Protein AF-A0A387LBK0-F1 (afdb_monomer_lite)

Structure (mmCIF, N/CA/C/O backbone):
data_AF-A0A387LBK0-F1
#
_entry.id   AF-A0A387LBK0-F1
#
loop_
_atom_site.group_PDB
_atom_site.id
_atom_site.type_symbol
_atom_site.label_atom_id
_atom_site.label_alt_id
_atom_site.label_comp_id
_atom_site.label_asym_id
_atom_site.label_entity_id
_atom_site.label_seq_id
_atom_site.pdbx_PDB_ins_code
_atom_site.Cartn_x
_atom_site.Cartn_y
_atom_site.Cartn_z
_atom_site.occupancy
_atom_site.B_iso_or_equiv
_atom_site.auth_seq_id
_atom_site.auth_comp_id
_atom_site.auth_asym_id
_atom_site.auth_atom_id
_atom_site.pdbx_PDB_model_num
ATOM 1 N N . ARG A 1 1 ? 21.202 -8.789 -20.146 1.00 72.38 1 ARG A N 1
ATOM 2 C CA . ARG A 1 1 ? 21.268 -7.313 -19.968 1.00 72.38 1 ARG A CA 1
ATOM 3 C C . ARG A 1 1 ? 19.907 -6.630 -20.155 1.00 72.38 1 ARG A C 1
ATOM 5 O O 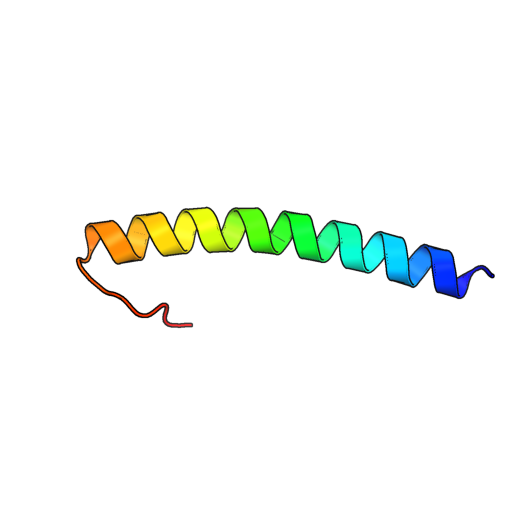. ARG A 1 1 ? 19.574 -5.827 -19.304 1.00 72.38 1 ARG A O 1
ATOM 12 N N . ILE A 1 2 ? 19.090 -7.002 -21.153 1.00 71.12 2 ILE A N 1
ATOM 13 C CA . ILE A 1 2 ? 17.707 -6.488 -21.319 1.00 71.12 2 ILE A CA 1
ATOM 14 C C . ILE A 1 2 ? 16.801 -6.863 -20.131 1.00 71.12 2 ILE A C 1
ATOM 16 O O . ILE A 1 2 ? 16.154 -6.007 -19.548 1.00 71.12 2 ILE A O 1
ATOM 20 N N . SER A 1 3 ? 16.833 -8.127 -19.702 1.00 74.81 3 SER A N 1
ATOM 21 C CA . SER A 1 3 ? 16.021 -8.610 -18.574 1.00 74.81 3 SER A CA 1
ATOM 22 C C . SER A 1 3 ? 16.306 -7.888 -17.244 1.00 74.81 3 SER A C 1
ATOM 24 O O . SER A 1 3 ? 15.383 -7.677 -16.470 1.00 74.81 3 SER A O 1
ATOM 26 N N . GLY A 1 4 ? 17.543 -7.431 -17.004 1.00 86.00 4 GLY A N 1
ATOM 27 C CA . GLY A 1 4 ? 17.885 -6.674 -15.792 1.00 86.00 4 GLY A CA 1
ATOM 28 C C . GLY A 1 4 ? 17.198 -5.309 -15.727 1.00 86.00 4 GLY A C 1
ATOM 29 O O . GLY A 1 4 ? 16.723 -4.924 -14.668 1.00 86.00 4 GLY A O 1
ATOM 30 N N . LEU A 1 5 ? 17.074 -4.619 -16.866 1.00 90.31 5 LEU A N 1
ATOM 31 C CA . LEU A 1 5 ? 16.353 -3.344 -16.943 1.00 90.31 5 LEU A CA 1
ATOM 32 C C . LEU A 1 5 ? 14.858 -3.531 -16.664 1.00 90.31 5 LEU A C 1
ATOM 34 O O . LEU A 1 5 ? 14.282 -2.749 -15.920 1.00 90.31 5 LEU A O 1
ATOM 38 N N . ILE A 1 6 ? 14.263 -4.611 -17.179 1.00 91.88 6 ILE A N 1
ATOM 39 C CA . ILE A 1 6 ? 12.848 -4.941 -16.951 1.00 91.88 6 ILE A CA 1
ATOM 40 C C . ILE A 1 6 ? 12.579 -5.228 -15.467 1.00 91.88 6 ILE A C 1
ATOM 42 O O . ILE A 1 6 ? 11.568 -4.781 -14.926 1.00 91.88 6 ILE A O 1
ATOM 46 N N . TYR A 1 7 ? 13.475 -5.951 -14.784 1.00 93.00 7 TYR A N 1
ATOM 47 C CA . TYR A 1 7 ? 13.332 -6.196 -13.345 1.00 93.00 7 TYR A CA 1
ATOM 48 C C . TYR A 1 7 ? 13.403 -4.901 -12.534 1.00 93.00 7 TYR A C 1
ATOM 50 O O . TYR A 1 7 ? 12.567 -4.705 -11.654 1.00 93.00 7 TYR A O 1
ATOM 58 N N . GLU A 1 8 ? 14.357 -4.016 -12.828 1.00 95.06 8 GLU A N 1
ATOM 59 C CA . GLU A 1 8 ? 14.473 -2.729 -12.129 1.00 95.06 8 GLU A CA 1
ATOM 60 C C . GLU A 1 8 ? 13.272 -1.815 -12.398 1.00 95.06 8 GLU A C 1
ATOM 62 O O . GLU A 1 8 ? 12.712 -1.242 -11.463 1.00 95.06 8 GLU A O 1
ATOM 67 N N . GLU A 1 9 ? 12.808 -1.743 -13.646 1.00 94.69 9 GLU A N 1
ATOM 68 C CA . GLU A 1 9 ? 11.624 -0.969 -14.026 1.00 94.69 9 GLU A CA 1
ATOM 69 C C . GLU A 1 9 ? 10.366 -1.482 -13.313 1.00 94.69 9 GLU A C 1
ATOM 71 O O . GLU A 1 9 ? 9.654 -0.718 -12.658 1.00 94.69 9 GLU A O 1
ATOM 76 N N . THR A 1 10 ? 10.137 -2.798 -13.344 1.00 96.38 10 THR A N 1
ATOM 77 C CA . THR A 1 10 ? 8.975 -3.420 -12.691 1.00 96.38 10 THR A CA 1
ATOM 78 C C . THR A 1 10 ? 9.019 -3.227 -11.173 1.00 96.38 10 THR A C 1
ATOM 80 O O . THR A 1 10 ? 7.995 -2.949 -10.547 1.00 96.38 10 THR A O 1
ATOM 83 N N . ARG A 1 11 ? 10.207 -3.322 -10.559 1.00 96.62 11 ARG A N 1
ATOM 84 C CA . ARG A 1 11 ? 10.398 -3.049 -9.125 1.00 96.62 11 ARG A CA 1
ATOM 85 C C . ARG A 1 11 ? 10.121 -1.587 -8.786 1.00 96.62 11 ARG A C 1
ATOM 87 O O . ARG A 1 11 ? 9.516 -1.325 -7.748 1.00 96.62 11 ARG A O 1
ATOM 94 N N . GLY A 1 12 ? 10.530 -0.656 -9.646 1.00 97.56 12 GLY A N 1
ATOM 95 C CA . GLY A 1 12 ? 10.239 0.769 -9.494 1.00 97.56 12 GLY A CA 1
AT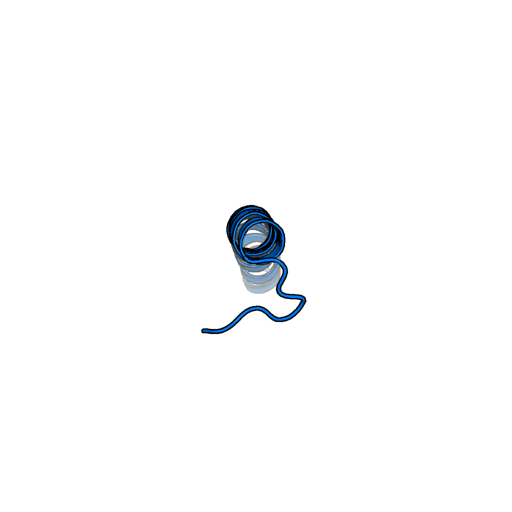OM 96 C C . GLY A 1 12 ? 8.737 1.045 -9.490 1.00 97.56 12 GLY A C 1
ATOM 97 O O . GLY A 1 12 ? 8.231 1.677 -8.561 1.00 97.56 12 GLY A O 1
ATOM 98 N N . VAL A 1 13 ? 8.012 0.492 -10.467 1.00 97.69 13 VAL A N 1
ATOM 99 C CA . VAL A 1 13 ? 6.547 0.611 -10.556 1.00 97.69 13 VAL A CA 1
ATOM 100 C C . VAL A 1 13 ? 5.868 0.016 -9.321 1.00 97.69 13 VAL A C 1
ATOM 102 O O . VAL A 1 13 ? 5.023 0.670 -8.707 1.00 97.69 13 VAL A O 1
ATOM 105 N N . LEU A 1 14 ? 6.268 -1.191 -8.908 1.00 98.31 14 LEU A N 1
ATOM 106 C CA . LEU A 1 14 ? 5.698 -1.849 -7.732 1.00 98.31 14 LEU A CA 1
ATOM 107 C C . LEU A 1 14 ? 5.941 -1.043 -6.449 1.00 98.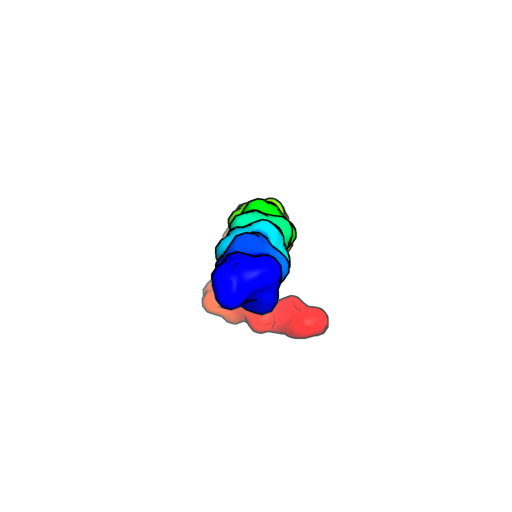31 14 LEU A C 1
ATOM 109 O O . LEU A 1 14 ? 5.048 -0.945 -5.610 1.00 98.31 14 LEU A O 1
ATOM 113 N N . LYS A 1 15 ? 7.124 -0.441 -6.299 1.00 98.00 15 LYS A N 1
ATOM 114 C CA . LYS A 1 15 ? 7.449 0.386 -5.134 1.00 98.00 15 LYS A CA 1
ATOM 115 C C . LYS A 1 15 ? 6.522 1.597 -5.033 1.00 98.00 15 LYS A C 1
ATOM 117 O O . LYS A 1 15 ? 5.918 1.796 -3.984 1.00 98.00 15 LYS A O 1
ATOM 122 N N . VAL A 1 16 ? 6.364 2.356 -6.119 1.00 98.31 16 VAL A N 1
ATOM 123 C CA . VAL A 1 16 ? 5.485 3.541 -6.145 1.00 98.31 16 VAL A CA 1
ATOM 124 C C . VAL A 1 16 ? 4.027 3.151 -5.890 1.00 98.31 16 VAL A C 1
ATOM 126 O O . VAL A 1 16 ? 3.322 3.829 -5.142 1.00 98.31 16 VAL A O 1
ATOM 129 N N . PHE A 1 17 ? 3.575 2.034 -6.467 1.00 98.12 17 PHE A N 1
ATOM 130 C CA . PHE A 1 17 ? 2.236 1.504 -6.217 1.00 98.12 17 PHE A CA 1
ATOM 131 C C . PHE A 1 17 ? 2.015 1.193 -4.729 1.00 98.12 17 PHE A C 1
ATOM 133 O O . PHE A 1 17 ? 1.053 1.680 -4.134 1.00 98.12 17 PHE A O 1
ATOM 140 N N . LEU A 1 18 ? 2.928 0.439 -4.109 1.00 98.38 18 LEU A N 1
ATOM 141 C CA . LEU A 1 18 ? 2.827 0.060 -2.698 1.00 98.38 18 LEU A CA 1
ATOM 142 C C . LEU A 1 18 ? 2.932 1.262 -1.756 1.00 98.38 18 LEU A C 1
ATOM 144 O O . LEU A 1 18 ? 2.204 1.309 -0.770 1.00 98.38 18 LEU A O 1
ATOM 148 N N . GLU A 1 19 ? 3.780 2.248 -2.051 1.00 98.62 19 GLU A N 1
ATOM 149 C CA . GLU A 1 19 ? 3.878 3.477 -1.251 1.00 98.62 19 GLU A CA 1
ATOM 150 C C . GLU A 1 19 ? 2.539 4.221 -1.176 1.00 98.62 19 GLU A C 1
ATOM 152 O O . GLU A 1 19 ? 2.154 4.696 -0.105 1.00 98.62 19 GLU A O 1
ATOM 1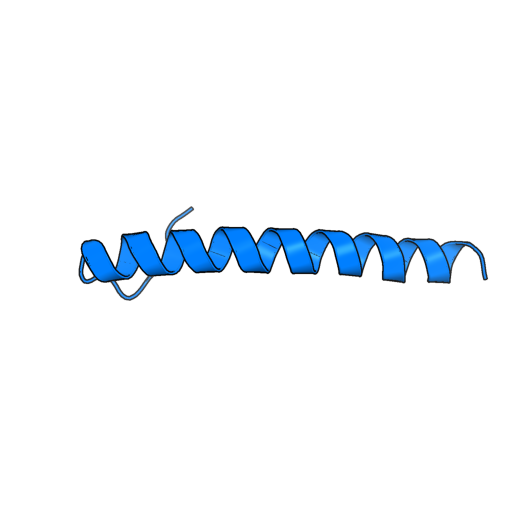57 N N . ASN A 1 20 ? 1.807 4.292 -2.290 1.00 97.81 20 ASN A N 1
ATOM 158 C CA . ASN A 1 20 ? 0.491 4.925 -2.324 1.00 97.81 20 ASN A CA 1
ATOM 159 C C . ASN A 1 20 ? -0.565 4.085 -1.595 1.00 97.81 20 ASN A C 1
ATOM 161 O O . ASN A 1 20 ? -1.251 4.605 -0.719 1.00 97.81 20 ASN A O 1
ATOM 165 N N . VAL A 1 21 ? -0.637 2.780 -1.880 1.00 98.06 21 VAL A N 1
ATOM 166 C CA . VAL A 1 21 ? -1.604 1.872 -1.237 1.00 98.06 21 VAL A CA 1
ATOM 167 C C . VAL A 1 21 ? -1.415 1.829 0.281 1.00 98.06 21 VAL A C 1
ATOM 169 O O . VAL A 1 21 ? -2.392 1.873 1.024 1.00 98.06 21 VAL A O 1
ATOM 172 N N . ILE A 1 22 ? -0.170 1.772 0.762 1.00 98.12 22 ILE A N 1
ATOM 173 C CA . ILE A 1 22 ? 0.125 1.7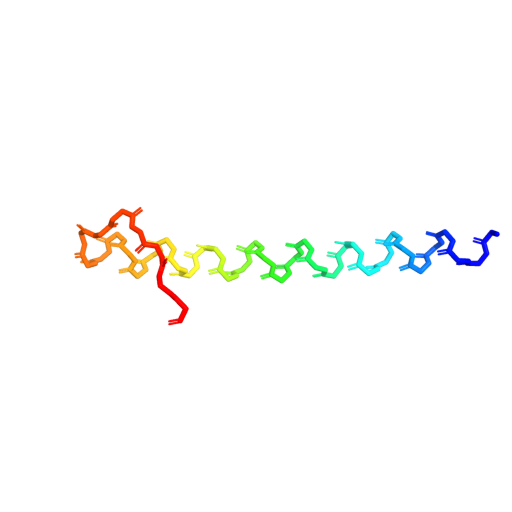27 2.198 1.00 98.12 22 ILE A CA 1
ATOM 174 C C . ILE A 1 22 ? -0.250 3.049 2.872 1.00 98.12 22 ILE A C 1
ATOM 176 O O . ILE A 1 22 ? -0.814 3.014 3.963 1.00 98.12 22 ILE A O 1
ATOM 180 N N . ARG A 1 23 ? 0.009 4.206 2.246 1.00 98.31 23 ARG A N 1
ATOM 181 C CA . ARG A 1 23 ? -0.373 5.516 2.806 1.00 98.31 23 ARG A CA 1
ATOM 182 C C . ARG A 1 23 ? -1.880 5.604 3.045 1.00 98.31 23 ARG A C 1
ATOM 184 O O . ARG A 1 23 ? -2.316 6.029 4.118 1.00 98.31 23 ARG A O 1
ATOM 191 N N . ASP A 1 24 ? -2.660 5.147 2.076 1.00 97.75 24 ASP A N 1
ATOM 192 C CA . ASP A 1 24 ? -4.115 5.153 2.176 1.00 97.75 24 ASP A CA 1
ATOM 193 C C . ASP A 1 24 ? -4.589 4.119 3.206 1.00 97.75 24 ASP A C 1
ATOM 195 O O . ASP A 1 24 ? -5.391 4.436 4.086 1.00 97.75 24 ASP A O 1
ATOM 199 N N . ALA A 1 25 ? -4.040 2.901 3.176 1.00 98.12 25 ALA A N 1
ATOM 200 C CA . ALA A 1 25 ? -4.380 1.849 4.132 1.00 98.12 25 ALA A CA 1
ATOM 201 C C . ALA A 1 25 ? -4.072 2.250 5.585 1.00 98.12 25 ALA A C 1
ATOM 203 O O . ALA A 1 25 ? -4.883 1.995 6.480 1.00 98.12 25 ALA A O 1
ATOM 204 N N . VAL A 1 26 ? -2.937 2.911 5.834 1.00 98.31 26 VAL A N 1
ATOM 205 C CA . VAL A 1 26 ? -2.595 3.470 7.151 1.00 98.31 26 VAL A CA 1
ATOM 206 C C . VAL A 1 26 ? -3.621 4.523 7.554 1.00 98.31 26 VAL A C 1
ATOM 208 O O . VAL A 1 26 ? -4.189 4.418 8.634 1.00 98.31 26 VAL A O 1
ATOM 211 N N . THR A 1 27 ? -3.962 5.451 6.659 1.00 98.12 27 THR A N 1
ATOM 212 C CA . THR A 1 27 ? -4.977 6.483 6.929 1.00 98.12 27 THR A CA 1
ATOM 213 C C . THR A 1 27 ? -6.316 5.869 7.366 1.00 98.12 27 THR A C 1
ATOM 215 O O . THR A 1 27 ? -6.894 6.268 8.381 1.00 98.12 27 THR A O 1
ATOM 218 N N . TYR A 1 28 ? -6.804 4.851 6.650 1.00 98.12 28 TYR A N 1
ATOM 219 C CA . TYR A 1 28 ? -8.065 4.183 6.991 1.00 98.12 28 TYR A CA 1
ATOM 220 C C . TYR A 1 28 ? -7.985 3.359 8.279 1.00 98.12 28 TYR A C 1
ATOM 222 O O . TYR A 1 28 ? -8.932 3.350 9.072 1.00 98.12 28 TYR A O 1
ATOM 230 N N . THR A 1 29 ? -6.876 2.654 8.501 1.00 98.25 29 THR A N 1
ATOM 231 C CA . THR A 1 29 ? -6.699 1.839 9.710 1.00 98.25 29 THR A CA 1
ATOM 232 C C . THR A 1 29 ? -6.547 2.709 10.955 1.00 98.25 29 THR A C 1
ATOM 234 O O . THR A 1 29 ? -7.192 2.414 11.963 1.00 98.25 29 THR A O 1
ATOM 237 N N . GLU A 1 30 ? -5.821 3.826 10.872 1.00 98.19 30 GLU A N 1
ATOM 238 C CA . GLU A 1 30 ? -5.729 4.831 11.935 1.00 98.19 30 GLU A CA 1
ATOM 239 C C . GLU A 1 30 ? -7.098 5.435 12.257 1.00 98.19 30 GLU A C 1
ATOM 241 O O . GLU A 1 30 ? -7.501 5.442 13.424 1.00 98.19 30 GLU A O 1
ATOM 246 N N . HIS A 1 31 ? -7.860 5.851 11.236 1.00 97.69 31 HIS A N 1
ATOM 247 C CA . HIS A 1 31 ? -9.222 6.362 11.418 1.00 97.69 31 HIS A CA 1
ATOM 248 C C . HIS A 1 31 ? -10.126 5.347 12.137 1.00 97.69 31 HIS A C 1
ATOM 250 O O . HIS A 1 31 ? -10.880 5.698 13.047 1.00 97.69 31 HIS A O 1
ATOM 256 N N . ALA A 1 32 ? -10.009 4.067 11.781 1.00 97.94 32 ALA A N 1
ATOM 257 C CA . ALA A 1 32 ? -10.771 2.984 12.392 1.00 97.94 32 ALA A CA 1
ATOM 258 C C . ALA A 1 32 ? -10.199 2.489 13.738 1.00 97.94 32 ALA A C 1
ATOM 260 O O . ALA A 1 32 ? -10.760 1.555 14.317 1.00 97.94 32 ALA A O 1
ATOM 261 N N . LYS A 1 33 ? -9.095 3.068 14.237 1.00 97.81 33 LYS A N 1
ATOM 262 C CA . LYS A 1 33 ? -8.349 2.602 15.426 1.00 97.81 33 LYS A CA 1
ATOM 263 C C . LYS A 1 33 ? -7.928 1.126 15.337 1.00 97.81 33 LYS A C 1
ATOM 265 O O . LYS A 1 33 ? -7.888 0.413 16.342 1.00 97.81 33 LYS A O 1
ATOM 270 N N . ARG A 1 34 ? -7.627 0.648 14.129 1.00 97.62 34 ARG A N 1
ATOM 271 C CA . ARG A 1 34 ? -7.181 -0.723 13.838 1.00 97.62 34 ARG A CA 1
ATOM 272 C C . ARG A 1 34 ? -5.676 -0.740 13.585 1.00 97.62 34 ARG A C 1
ATOM 274 O O . ARG A 1 34 ? -5.118 0.215 13.067 1.00 97.62 34 ARG A O 1
ATOM 281 N N . LYS A 1 35 ? -5.022 -1.852 13.933 1.00 95.94 35 LYS A N 1
ATOM 282 C CA . LYS A 1 35 ? -3.578 -2.074 13.703 1.00 95.94 35 LYS A CA 1
ATOM 283 C C . LYS A 1 35 ? -3.286 -3.064 12.571 1.00 95.94 35 LYS A C 1
ATOM 285 O O . LYS A 1 35 ? -2.136 -3.422 12.347 1.00 95.94 35 LYS A O 1
ATOM 290 N N . THR A 1 36 ? -4.323 -3.542 11.891 1.00 96.75 36 THR A N 1
ATOM 291 C CA . THR A 1 36 ? -4.233 -4.599 10.882 1.00 96.75 36 THR A CA 1
ATOM 292 C C . THR A 1 36 ? -4.945 -4.137 9.621 1.00 96.75 36 THR A C 1
ATOM 294 O O . THR A 1 36 ? -6.088 -3.685 9.692 1.00 96.75 36 THR A O 1
ATOM 297 N N . VAL A 1 37 ? -4.260 -4.252 8.483 1.00 96.81 37 VAL A N 1
ATOM 298 C CA . VAL A 1 37 ? -4.827 -4.038 7.148 1.00 96.81 37 VAL A CA 1
ATOM 299 C C . VAL A 1 37 ? -5.494 -5.337 6.701 1.00 96.81 37 VAL A C 1
ATOM 301 O O . VAL A 1 37 ? -4.910 -6.412 6.838 1.00 96.81 37 VAL A O 1
ATOM 304 N N . THR A 1 38 ? -6.716 -5.240 6.191 1.00 93.88 38 THR A N 1
ATOM 305 C CA . THR A 1 38 ? -7.450 -6.353 5.576 1.00 93.88 38 THR A CA 1
ATOM 306 C C . THR A 1 38 ? -7.414 -6.210 4.055 1.00 93.88 38 THR A C 1
ATOM 308 O O . THR A 1 38 ? -7.293 -5.089 3.563 1.00 93.88 38 THR A O 1
ATOM 311 N N . ALA A 1 39 ? -7.493 -7.333 3.333 1.00 89.12 39 ALA A N 1
ATOM 312 C CA . ALA A 1 39 ? -7.659 -7.343 1.877 1.00 89.12 39 ALA A CA 1
ATOM 313 C C . ALA A 1 39 ? -9.061 -6.880 1.459 1.00 89.12 39 ALA A C 1
ATOM 315 O O . ALA A 1 39 ? -9.997 -7.050 2.279 1.00 89.12 39 ALA A O 1
#

InterPro domains:
  IPR001951 Histone H4 [PR00623] (17-31)
  IPR001951 Histone H4 [PR00623] (32-39)
  IPR001951 Histone H4 [PTHR10484] (1-39)
  IPR001951 Histone H4 [SM00417] (1-39)
  IPR009072 Histone-fold [G3DSA:1.10.20.10] (1-39)
  IPR009072 Histone-fold [SSF47113] (1-39)

Radius of gyration: 14.74 Å; chains: 1; bounding box: 32×15×37 Å

Sequence (39 aa):
RISGLIYEETRGVLKVFLENVIRDAVTYTEHAKRKTVTA

Foldseek 3Di:
DVVVVVVVVVVVVVVVVVVVVVVVQCVVCVVVVHPDGDD

pLDDT: mean 94.61, std 6.91, range [71.12, 98.62]

Organism: NCBI:txid2382129

Secondary structure (DSSP, 8-state):
-HHHHHHHHHHHHHHHHHHHHHHHHHHHHHHTT-S----

=== Feature glossary ===
The record interleaves many kinds of information about one protein. Here is each kind framed as the question it answers.

Q: What does the local fold look like, residue by residue?
A: A 3Di character summarizes, for each residue, the relative orientation of the Cα frame of its nearest spatial neighbor. Because it encodes fold topology rather than chemistry, 3Di alignments detect remote structural similarity that sequence alignment misses.

Q: Which residues are in helices, strands, or loops?
A: Secondary structure is the local, repeating backbone conformation. DSSP classifies it into eight states by reading the hydrogen-bond network: three helix types (H, G, I), two β types (E, B), two non-regular types (T, S), and unstructured coil (-).

Q: How big and how compact is the whole molecule?
A: Three whole-structure scalars: the radius of gyration (RMS distance of Cα from centroid, in Å), the count of Cα–Cα contacts (pairs closer than 8 Å and separated by more than four residues in sequence — i.e. tertiary, not local, contacts), and the bounding-box dimensions. Together they distinguish compact globular folds from extended fibres or disordered chains.

Q: How confident is the AlphaFold model at each residue?
A: For AlphaFold models, the B-factor field carries pLDDT — the model's own estimate of local accuracy on a 0–100 scale. Regions with pLDDT<50 should be treated as essentially unmodeled; they often correspond to intrinsically disordered segments.

Q: What family and function is it annotated with?
A: Functional annotations link the protein to curated databases. InterPro entries identify conserved domains and famili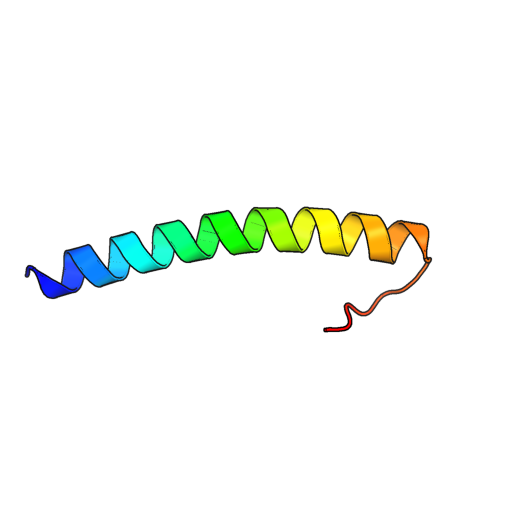es by matching the sequence against member-database signatures (Pfam, PROSITE, CDD, …). Gene Ontology (GO) terms describe molecular function, biological process, and cellular component in a controlled vocabulary. CATH places the structure in a hierarchical fold classification (Class/Architecture/Topology/Homologous-superfamily). The organism is the source species.

Q: What known structures does this most resemble?
A: Nearest PDB neighbors are the top structural matches found by Foldseek when searching this structure against the entire Protein Data Bank. Each hit reports a TM-score (0 to 1; >0.5 almost always implies the same fold) and an E-value. These are *structural* homologs — they may share no detectable sequence similarity.

Q: Which residues are buried vs exposed?
A: Solvent-accessible surface area (SASA) is the area in Å² traced out by the centre of a 1.4 Å probe sphere (a water molecule) rolled over the protein's van der Waals surface (Shrake–Rupley / Lee–Richards construction). Buried residues have near-zero SASA; fully exposed residues can exceed 200 Å². The total SASA scales roughly with the number of surface residues.

Q: What are the backbone torsion angles?
A: φ (phi) and ψ (psi) are the two rotatable backbone dihedrals per residue: φ is the C(i-1)–N–Cα–C torsion, ψ is the N–Cα–C–N(i+1) torsion, both in degrees on (−180°, 180°]. α-helical residues cluster near (−60°, −45°); β-strand residues near (−120°, +130°). A Ramachandran plot is simply a scatter of (φ, ψ) for every residue.

Q: Are the domains correctly placed relative to each other?
A: Predicted aligned error is AlphaFold's pairwise confidence. Unlike pLDDT (per-residue), PAE is per-residue-pair and captures whether two parts of the structure are correctly placed relative to each other. Units are ångströms of expected positional error.

Q: What if only a Cα trace is available?
A: P-SEA three-state annotation labels each residue as helix, strand, or coil based purely on the geometry of the Cα trace. It serves as a fallback when the full backbone (and thus DSSP) is unavailable.

Q: What is the amino-acid chain?
A: This is the polypeptide sequence — one letter per residue, N-terminus first. Length ranges from a few dozen residues for small domains to over a thousand for large multi-domain proteins.

Q: What do the rendered images show?
A: The six renders are orthographic views along the three Cartesian axes in both directions. Representation (cartoon, sticks, or surface) and color scheme (sequence-rainbow or by-chain) vary across proteins so the training set covers all the common visualization conventions.

Q: What do the diagnostic plots show?
A: Plot images: a contact map (which residues are close in 3D, as an N×N binary image), a Ramachandran scatter (backbone torsion angles, revealing secondary-structure composition at a glance), and — for AlphaFold structures — a PAE heatmap (pairwise prediction confidence).

Q: How mobile is each atom in the crystal?
A: B-factor (Debye–Waller factor) reflects atomic displacement in the crystal lattice. It is an experimental observable (units Å²), not a prediction; low values mean the atom is pinned down, high values mean it moves or is heterogeneous across the crystal.

Q: Where is each backbone atom in 3D?
A: The mmCIF table is the protein's shape written out atom by atom. For each backbone N, Cα, C, and carbonyl O, it records an (x, y, z) coordinate triple in Å plus the residue type, chain letter, and residue number.